Protein AF-A0A919B1P8-F1 (afdb_monomer)

Mean predicted aligned error: 17.02 Å

Structure (mmCIF, N/CA/C/O backbone):
data_AF-A0A919B1P8-F1
#
_entry.id   AF-A0A919B1P8-F1
#
loop_
_atom_site.group_PDB
_atom_site.id
_atom_site.type_symbol
_atom_site.label_atom_id
_atom_site.label_alt_id
_atom_site.label_comp_id
_atom_site.label_asym_id
_atom_site.label_entity_id
_atom_site.label_seq_id
_atom_site.pdbx_PDB_ins_code
_atom_site.Cartn_x
_atom_site.Cartn_y
_atom_site.Cartn_z
_atom_site.occupancy
_atom_site.B_iso_or_equiv
_atom_site.auth_seq_id
_atom_site.auth_comp_id
_atom_site.auth_asym_id
_atom_site.auth_atom_id
_atom_site.pdbx_PDB_model_num
ATOM 1 N N . MET A 1 1 ? 14.585 26.299 -15.017 1.00 33.78 1 MET A N 1
ATOM 2 C CA . MET A 1 1 ? 13.596 25.206 -15.068 1.00 33.78 1 MET A CA 1
ATOM 3 C C . MET A 1 1 ? 13.932 24.369 -16.285 1.00 33.78 1 MET A C 1
ATOM 5 O O . MET A 1 1 ? 13.706 24.816 -17.400 1.00 33.78 1 MET A O 1
ATOM 9 N N . THR A 1 2 ? 14.615 23.248 -16.087 1.00 38.84 2 THR A N 1
ATOM 10 C CA . THR A 1 2 ? 14.897 22.281 -17.154 1.00 38.84 2 THR A CA 1
ATOM 11 C C . THR A 1 2 ? 13.583 21.609 -17.533 1.00 38.84 2 THR A C 1
ATOM 13 O O . THR A 1 2 ? 12.917 21.049 -16.667 1.00 38.84 2 THR A O 1
ATOM 16 N N . LEU A 1 3 ? 13.177 21.735 -18.799 1.00 41.75 3 LEU A N 1
ATOM 17 C CA . LEU A 1 3 ? 12.021 21.024 -19.339 1.00 41.75 3 LEU A CA 1
ATOM 18 C C . LEU A 1 3 ? 12.274 19.525 -19.158 1.00 41.75 3 LEU A C 1
ATOM 20 O O . LEU A 1 3 ? 13.302 19.020 -19.610 1.00 41.75 3 LEU A O 1
ATOM 24 N N . SER A 1 4 ? 11.366 18.849 -18.455 1.00 52.88 4 SER A N 1
ATOM 25 C CA . SER A 1 4 ? 11.352 17.389 -18.378 1.00 52.88 4 SER A CA 1
ATOM 26 C C . SER A 1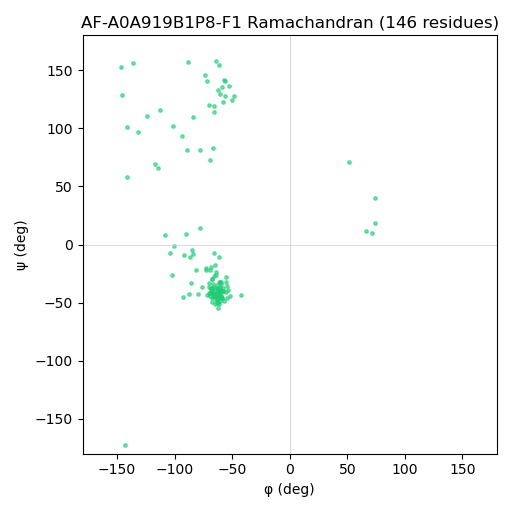 4 ? 11.366 16.830 -19.809 1.00 52.88 4 SER A C 1
ATOM 28 O O . SER A 1 4 ? 10.673 17.400 -20.660 1.00 52.88 4 SER A O 1
ATOM 30 N N . PRO A 1 5 ? 12.162 15.792 -20.123 1.00 59.03 5 PRO A N 1
ATOM 31 C CA . PRO A 1 5 ? 12.164 15.212 -21.459 1.00 59.03 5 PRO A CA 1
ATOM 32 C C . PRO A 1 5 ? 10.750 14.760 -21.838 1.00 59.03 5 PRO A C 1
ATOM 34 O O . PRO A 1 5 ? 10.001 14.262 -20.998 1.00 59.03 5 PRO A O 1
ATOM 37 N N . ASP A 1 6 ? 10.392 14.965 -23.106 1.00 78.88 6 ASP A N 1
ATOM 38 C CA . ASP A 1 6 ? 9.119 14.530 -23.676 1.00 78.88 6 ASP A CA 1
ATOM 39 C C . ASP A 1 6 ? 8.878 13.040 -23.357 1.00 78.88 6 ASP A C 1
ATOM 41 O O . ASP A 1 6 ? 9.734 12.183 -23.611 1.00 78.88 6 ASP A O 1
ATOM 45 N N . ALA A 1 7 ? 7.733 12.739 -22.735 1.00 78.81 7 ALA A N 1
ATOM 46 C CA . ALA A 1 7 ? 7.432 11.411 -22.201 1.00 78.81 7 ALA A CA 1
ATOM 47 C C . ALA A 1 7 ? 7.430 10.340 -23.303 1.00 78.81 7 ALA A C 1
ATOM 49 O O . ALA A 1 7 ? 7.850 9.208 -23.063 1.00 78.81 7 ALA A O 1
ATOM 50 N N . LEU A 1 8 ? 7.028 10.717 -24.522 1.00 83.38 8 LEU A N 1
ATOM 51 C CA . LEU A 1 8 ? 7.045 9.839 -25.691 1.00 83.38 8 LEU A CA 1
ATOM 52 C C . LEU A 1 8 ? 8.473 9.507 -26.117 1.00 83.38 8 LEU A C 1
ATOM 54 O O . LEU A 1 8 ? 8.819 8.336 -26.236 1.00 83.38 8 LEU A O 1
ATOM 58 N N . THR A 1 9 ? 9.329 10.521 -26.246 1.00 84.75 9 THR A N 1
ATOM 59 C CA . THR A 1 9 ? 10.747 10.328 -26.585 1.00 84.75 9 THR A CA 1
ATOM 60 C C . THR A 1 9 ? 11.458 9.420 -25.569 1.00 84.75 9 THR A C 1
ATOM 62 O O . THR A 1 9 ? 12.260 8.554 -25.936 1.00 84.75 9 THR A O 1
ATOM 65 N N . THR A 1 10 ? 11.145 9.582 -24.280 1.00 84.56 10 THR A N 1
ATOM 66 C CA . THR A 1 10 ? 11.696 8.739 -23.207 1.00 84.56 10 THR A CA 1
ATOM 67 C C . THR A 1 10 ? 11.188 7.299 -23.305 1.00 84.56 10 THR A C 1
ATOM 69 O O . THR A 1 10 ? 11.985 6.363 -23.230 1.00 84.56 10 THR A O 1
ATOM 72 N N . ALA A 1 11 ? 9.881 7.109 -23.509 1.00 86.62 11 ALA A N 1
ATOM 73 C CA . ALA A 1 11 ? 9.279 5.787 -23.659 1.00 86.62 11 ALA A CA 1
ATOM 74 C C . ALA A 1 11 ? 9.843 5.031 -24.872 1.00 86.62 11 ALA A C 1
ATOM 76 O O . ALA A 1 11 ? 10.203 3.861 -24.744 1.00 86.62 11 ALA A O 1
ATOM 77 N N . ASP A 1 12 ? 9.997 5.708 -26.012 1.00 90.00 12 ASP A N 1
ATOM 78 C CA . ASP A 1 12 ? 10.581 5.128 -27.223 1.00 90.00 12 ASP A CA 1
ATOM 79 C C . ASP A 1 12 ? 12.021 4.670 -26.983 1.00 90.00 12 ASP A C 1
ATOM 81 O O . ASP A 1 12 ? 12.394 3.557 -27.353 1.00 90.00 12 ASP A O 1
ATOM 85 N N . THR A 1 13 ? 12.824 5.491 -26.304 1.00 8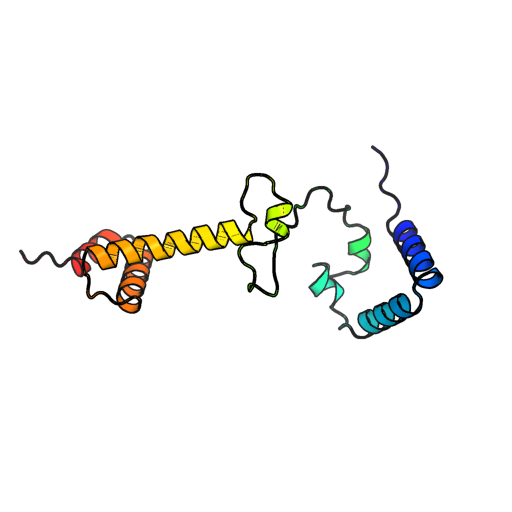9.12 13 THR A N 1
ATOM 86 C CA . THR A 1 13 ? 14.217 5.155 -25.982 1.00 89.12 13 THR A CA 1
ATOM 87 C C . THR A 1 13 ? 14.301 3.920 -25.079 1.00 89.12 13 THR A C 1
ATOM 89 O O . THR A 1 13 ? 15.064 2.995 -25.359 1.00 89.12 13 THR A O 1
ATOM 92 N N . LEU A 1 14 ? 13.480 3.860 -24.023 1.00 90.75 14 LEU A N 1
ATOM 93 C CA . LEU A 1 14 ? 13.408 2.698 -23.128 1.00 90.75 14 LEU A CA 1
ATOM 94 C C . LEU A 1 14 ? 12.970 1.434 -23.870 1.00 90.75 14 LEU A C 1
ATOM 96 O O . LEU A 1 14 ? 13.532 0.360 -23.654 1.00 90.75 14 LEU A O 1
ATOM 100 N N . TRP A 1 15 ? 11.988 1.563 -24.760 1.00 93.00 15 TRP A N 1
ATOM 101 C CA . TRP A 1 15 ? 11.498 0.455 -25.564 1.00 93.00 15 TRP A CA 1
ATOM 102 C C . TRP A 1 15 ? 12.575 -0.096 -26.506 1.00 93.00 15 TRP A C 1
ATOM 104 O O . TRP A 1 15 ? 12.761 -1.313 -26.561 1.00 93.00 15 TRP A O 1
ATOM 114 N N . GLN A 1 16 ? 13.330 0.775 -27.185 1.00 92.62 16 GLN A N 1
ATOM 115 C CA . GLN A 1 16 ? 14.446 0.350 -28.038 1.00 92.62 16 GLN A CA 1
ATOM 116 C C . GLN A 1 16 ? 15.515 -0.394 -27.235 1.00 92.62 16 GLN A C 1
ATOM 118 O O . GLN A 1 16 ? 15.868 -1.516 -27.592 1.00 92.62 16 GLN A O 1
ATOM 123 N N . HIS A 1 17 ? 15.950 0.155 -26.097 1.00 89.88 17 HIS A N 1
ATOM 124 C CA . HIS A 1 17 ? 16.922 -0.523 -25.235 1.00 89.88 17 HIS A CA 1
ATOM 125 C C . HIS A 1 17 ? 16.433 -1.892 -24.754 1.00 89.88 17 HIS A C 1
ATOM 127 O O . HIS A 1 17 ? 17.208 -2.850 -24.698 1.00 89.88 17 HIS A O 1
ATOM 133 N N . LEU A 1 18 ? 15.147 -2.005 -24.415 1.00 88.19 18 LEU A N 1
ATOM 134 C CA . LEU A 1 18 ? 14.571 -3.262 -23.958 1.00 88.19 18 LEU A CA 1
ATOM 135 C C . LEU A 1 18 ? 14.541 -4.311 -25.076 1.00 88.19 18 LEU A C 1
ATOM 137 O O . LEU A 1 18 ? 14.888 -5.465 -24.827 1.00 88.19 18 LEU A O 1
ATOM 141 N N . ILE A 1 19 ? 14.180 -3.928 -26.304 1.00 95.31 19 ILE A N 1
ATOM 142 C CA . ILE A 1 19 ? 14.227 -4.832 -27.461 1.00 95.31 19 ILE A CA 1
ATOM 143 C C . ILE A 1 19 ? 15.667 -5.257 -27.766 1.00 95.31 19 ILE A C 1
ATOM 145 O O . ILE A 1 19 ? 15.912 -6.438 -28.007 1.00 95.31 19 ILE A O 1
ATOM 149 N N . GLU A 1 20 ? 16.611 -4.317 -27.760 1.00 89.25 20 GLU A N 1
ATOM 150 C CA . GLU A 1 20 ? 18.006 -4.570 -28.131 1.00 89.25 20 GLU A CA 1
ATOM 151 C C . GLU A 1 20 ? 18.722 -5.486 -27.135 1.00 89.25 20 GLU A C 1
ATOM 153 O O . GLU A 1 20 ? 19.467 -6.381 -27.538 1.00 89.25 20 GLU A O 1
ATOM 158 N N . HIS A 1 21 ? 18.496 -5.286 -25.835 1.00 91.94 21 HIS A N 1
ATOM 159 C CA . HIS A 1 21 ? 19.242 -5.990 -24.792 1.00 91.94 21 HIS A CA 1
ATOM 160 C C . HIS A 1 21 ? 18.473 -7.144 -24.142 1.00 91.94 21 HIS A C 1
ATOM 162 O O . HIS A 1 21 ? 19.102 -8.069 -23.631 1.00 91.94 21 HIS A O 1
ATOM 168 N N . GLN A 1 22 ? 17.136 -7.110 -24.130 1.00 94.12 22 GLN A N 1
ATOM 169 C CA . GLN A 1 22 ? 16.285 -8.092 -23.440 1.00 94.12 22 GLN A CA 1
ATOM 170 C C . GLN A 1 22 ? 15.015 -8.441 -24.250 1.00 94.12 22 GLN A C 1
ATOM 172 O O . GLN A 1 22 ? 13.891 -8.314 -23.748 1.00 94.12 22 GLN A O 1
ATOM 177 N N . PRO A 1 23 ? 15.144 -8.943 -25.493 1.00 90.81 23 PRO A N 1
ATOM 178 C CA . PRO A 1 23 ? 14.007 -9.123 -26.403 1.00 90.81 23 PRO A CA 1
ATOM 179 C C . PRO A 1 23 ? 12.932 -10.088 -25.878 1.00 90.81 23 PRO A C 1
ATOM 181 O O . PRO A 1 23 ? 11.745 -9.899 -2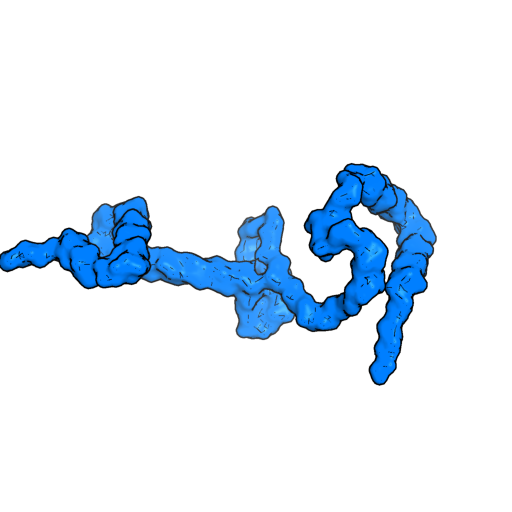6.142 1.00 90.81 23 PRO A O 1
ATOM 184 N N . ALA A 1 24 ? 13.315 -11.109 -25.103 1.00 89.56 24 ALA A N 1
ATOM 185 C CA . ALA A 1 24 ? 12.356 -12.028 -24.486 1.00 89.56 24 ALA A CA 1
ATOM 186 C C . ALA A 1 24 ? 11.494 -11.335 -23.415 1.00 89.56 24 ALA A C 1
ATOM 188 O O . ALA A 1 24 ? 10.294 -11.592 -23.326 1.00 89.56 24 ALA A O 1
ATOM 189 N N . VAL A 1 25 ? 12.089 -10.421 -22.641 1.00 93.12 25 VAL A N 1
ATOM 190 C CA . VAL A 1 25 ? 11.374 -9.619 -21.638 1.00 93.12 25 VAL A CA 1
ATOM 191 C C . VAL A 1 25 ? 10.446 -8.622 -22.330 1.00 93.12 25 VAL A C 1
ATOM 193 O O . VAL A 1 25 ? 9.277 -8.532 -21.961 1.00 93.12 25 VAL A O 1
ATOM 196 N N . ALA A 1 26 ? 10.920 -7.946 -23.385 1.00 95.25 26 ALA A N 1
ATOM 197 C CA . ALA A 1 26 ? 10.086 -7.070 -24.211 1.00 95.25 26 ALA A CA 1
ATOM 198 C C . ALA A 1 26 ? 8.840 -7.801 -24.744 1.00 95.25 26 ALA A C 1
ATOM 200 O O . ALA A 1 26 ? 7.720 -7.297 -24.640 1.00 95.25 26 ALA A O 1
ATOM 201 N N . ALA A 1 27 ? 9.023 -9.017 -25.272 1.00 96.25 27 ALA A N 1
ATOM 202 C CA . ALA A 1 27 ? 7.931 -9.835 -25.787 1.00 96.25 27 ALA A CA 1
ATOM 203 C C . ALA A 1 27 ? 6.937 -10.242 -24.687 1.00 96.25 27 ALA A C 1
ATOM 205 O O . ALA A 1 27 ? 5.727 -10.105 -24.878 1.00 96.25 27 ALA A O 1
ATOM 206 N N . ALA A 1 28 ? 7.428 -10.692 -23.529 1.00 97.06 28 ALA A N 1
ATOM 207 C CA . ALA A 1 28 ? 6.579 -11.072 -22.401 1.00 97.06 28 ALA A CA 1
ATOM 208 C C . ALA A 1 28 ? 5.743 -9.889 -21.884 1.00 97.06 28 ALA A C 1
ATOM 210 O O . ALA A 1 28 ? 4.538 -10.034 -21.674 1.00 97.06 28 ALA A O 1
ATOM 211 N N . LEU A 1 29 ? 6.345 -8.702 -21.761 1.00 95.19 29 LEU A N 1
ATOM 212 C CA . LEU A 1 29 ? 5.638 -7.486 -21.351 1.00 95.19 29 LEU A CA 1
ATOM 213 C C . LEU A 1 29 ? 4.573 -7.075 -22.372 1.00 95.19 29 LEU A C 1
ATOM 215 O O . LEU A 1 29 ? 3.440 -6.781 -21.993 1.00 95.19 29 LEU A O 1
ATOM 219 N N . ALA A 1 30 ? 4.884 -7.127 -23.670 1.00 95.56 30 ALA A N 1
ATOM 220 C CA . ALA A 1 30 ? 3.904 -6.844 -24.718 1.00 95.56 30 ALA A CA 1
ATOM 221 C C . ALA A 1 30 ? 2.722 -7.830 -24.690 1.00 95.56 30 ALA A C 1
ATOM 223 O O . ALA A 1 30 ? 1.572 -7.430 -24.886 1.00 95.56 30 ALA A O 1
ATOM 224 N N . MET A 1 31 ? 2.984 -9.114 -24.423 1.00 96.62 31 MET A N 1
ATOM 225 C CA . MET A 1 31 ? 1.937 -10.125 -24.243 1.00 96.62 31 MET A CA 1
ATOM 226 C C . MET A 1 31 ? 1.074 -9.835 -23.013 1.00 96.62 31 MET A C 1
ATOM 228 O O . MET A 1 31 ? -0.149 -9.933 -23.099 1.00 96.62 31 MET A O 1
ATOM 232 N N . GLN A 1 32 ? 1.688 -9.443 -21.896 1.00 94.25 32 GLN A N 1
ATOM 233 C CA . GLN A 1 32 ? 0.977 -9.120 -20.665 1.00 94.25 32 GLN A CA 1
ATOM 234 C C . GLN A 1 32 ? 0.069 -7.901 -20.844 1.00 94.25 32 GLN A C 1
ATOM 236 O O . GLN A 1 32 ? -1.111 -7.985 -20.522 1.00 94.25 32 GLN A O 1
ATOM 241 N N . VAL A 1 33 ? 0.575 -6.812 -21.434 1.00 90.69 33 VAL A N 1
ATOM 242 C CA . VAL A 1 33 ? -0.220 -5.602 -21.712 1.00 90.69 33 VAL A CA 1
ATOM 243 C C . VAL A 1 33 ? -1.395 -5.912 -22.642 1.00 90.69 33 VAL A C 1
ATOM 245 O O . VAL A 1 33 ? -2.504 -5.442 -22.410 1.00 90.69 33 VAL A O 1
ATOM 248 N N . ARG A 1 34 ? -1.189 -6.756 -23.662 1.00 93.12 34 ARG A N 1
ATOM 249 C CA . ARG A 1 34 ? -2.259 -7.201 -24.574 1.00 93.12 34 ARG A CA 1
ATOM 250 C C . ARG A 1 34 ? -3.352 -8.028 -23.899 1.00 93.12 34 ARG A C 1
ATOM 252 O O . ARG A 1 34 ? -4.462 -8.072 -24.417 1.00 93.12 34 ARG A O 1
ATOM 259 N N . ALA A 1 35 ? -3.032 -8.714 -22.806 1.00 94.94 35 ALA A N 1
ATOM 260 C CA . ALA A 1 35 ? -3.983 -9.538 -22.071 1.00 94.94 35 ALA A CA 1
ATOM 261 C C . ALA A 1 35 ? -4.829 -8.732 -21.069 1.00 94.94 35 ALA A C 1
ATOM 263 O O . ALA A 1 35 ? -5.762 -9.282 -20.484 1.00 94.94 35 ALA A O 1
ATOM 264 N N . LEU A 1 36 ? -4.509 -7.452 -20.848 1.00 91.44 36 LEU A N 1
ATOM 265 C CA . LEU A 1 36 ? -5.233 -6.614 -19.901 1.00 91.44 36 LEU A CA 1
ATOM 266 C C . LEU A 1 36 ? -6.621 -6.198 -20.442 1.00 91.44 36 LEU A C 1
ATOM 268 O O . LEU A 1 36 ? -6.767 -5.970 -21.644 1.00 91.44 36 LEU A O 1
ATOM 272 N N . PRO A 1 37 ? -7.644 -6.062 -19.571 1.00 89.81 37 PRO A N 1
ATOM 273 C CA . PRO A 1 37 ? -8.968 -5.551 -19.951 1.00 89.81 37 PRO A CA 1
ATOM 274 C C . PRO A 1 37 ? -8.915 -4.115 -20.485 1.00 89.81 37 PRO A C 1
ATOM 276 O O . PRO A 1 37 ? -8.051 -3.358 -20.073 1.00 89.81 37 PRO A O 1
ATOM 279 N N . GLU A 1 38 ? -9.865 -3.685 -21.322 1.00 87.25 38 GLU A N 1
ATOM 280 C CA . GLU A 1 38 ? -9.850 -2.338 -21.938 1.00 87.25 38 GLU A CA 1
ATOM 281 C C . GLU A 1 38 ? -9.761 -1.168 -20.936 1.00 87.25 38 GLU A C 1
ATOM 283 O O . GLU A 1 38 ? -9.212 -0.118 -21.264 1.00 87.25 38 GLU A O 1
ATOM 288 N N . ASP A 1 39 ? -10.250 -1.345 -19.705 1.00 84.06 39 ASP A N 1
ATOM 289 C CA . ASP A 1 39 ? -10.228 -0.340 -18.636 1.00 84.06 39 ASP A CA 1
ATOM 290 C C . ASP A 1 39 ? -8.965 -0.396 -17.752 1.00 84.06 39 ASP A C 1
ATOM 292 O O . ASP A 1 39 ? -8.888 0.280 -16.721 1.00 84.06 39 ASP A O 1
ATOM 296 N N . TRP A 1 40 ? -7.952 -1.181 -18.133 1.00 84.50 40 TRP A N 1
ATOM 297 C CA . TRP A 1 40 ? -6.755 -1.393 -17.318 1.00 84.50 40 TRP A CA 1
ATOM 298 C C . TRP A 1 40 ? -6.024 -0.096 -16.984 1.00 84.50 40 TRP A C 1
ATOM 300 O O . TRP A 1 40 ? -5.553 0.054 -15.861 1.00 84.50 40 TRP A O 1
ATOM 310 N N . SER A 1 41 ? -5.960 0.867 -17.908 1.00 81.19 41 SER A N 1
ATOM 311 C CA . SER A 1 41 ? -5.272 2.138 -17.660 1.00 81.19 41 SER A CA 1
ATOM 312 C C . SER A 1 41 ? -5.945 2.920 -16.535 1.00 81.19 41 SER A C 1
ATOM 314 O O . SER A 1 41 ? -5.271 3.553 -15.730 1.00 81.19 41 SER A O 1
ATOM 316 N N . GLN A 1 42 ? -7.274 2.835 -16.436 1.00 79.56 42 GLN A N 1
ATOM 317 C CA . GLN A 1 42 ? -8.022 3.456 -15.352 1.00 79.56 42 GLN A CA 1
ATOM 318 C C . GLN A 1 42 ? -7.762 2.742 -14.028 1.00 79.56 42 GLN A C 1
ATOM 320 O O . GLN A 1 42 ? -7.585 3.403 -13.011 1.00 79.56 42 GLN A O 1
ATOM 325 N N . ARG A 1 43 ? -7.714 1.407 -14.034 1.00 78.12 43 ARG A N 1
ATOM 326 C CA . ARG A 1 43 ? -7.461 0.616 -12.821 1.00 78.12 43 ARG A CA 1
ATOM 327 C C . ARG A 1 43 ? -6.038 0.780 -12.296 1.00 78.12 43 ARG A C 1
ATOM 329 O O . ARG A 1 43 ? -5.848 0.847 -11.090 1.00 78.12 43 ARG A O 1
ATOM 336 N N . VAL A 1 44 ? -5.058 0.819 -13.198 1.00 80.62 44 VAL A N 1
ATOM 337 C CA . VAL A 1 44 ? -3.629 0.825 -12.860 1.00 80.62 44 VAL A CA 1
ATOM 338 C C . VAL A 1 44 ? -3.113 2.242 -12.630 1.00 80.62 44 VAL A C 1
ATOM 340 O O . VAL A 1 44 ? -2.366 2.466 -11.687 1.00 80.62 44 VAL A O 1
ATOM 343 N N . LEU A 1 45 ? -3.510 3.204 -13.468 1.00 77.69 45 LEU A N 1
ATOM 344 C CA . LEU A 1 45 ? -2.990 4.576 -13.416 1.00 77.69 45 LEU A CA 1
ATOM 345 C C . LEU A 1 45 ? -3.981 5.566 -12.790 1.00 77.69 45 LEU A C 1
ATOM 347 O O . LEU A 1 45 ? -3.650 6.733 -12.617 1.00 77.69 45 LEU A O 1
ATOM 351 N N . GLY A 1 46 ? -5.218 5.147 -12.500 1.00 76.50 46 GLY A N 1
ATOM 352 C CA . GLY A 1 46 ? -6.276 6.055 -12.045 1.00 76.50 46 GLY A CA 1
ATOM 353 C C . GLY A 1 46 ? -6.806 6.984 -13.144 1.00 76.50 46 GLY A C 1
ATOM 354 O O . GLY A 1 46 ? -7.563 7.909 -12.852 1.00 76.50 46 GLY A O 1
ATOM 355 N N . VAL A 1 47 ? -6.433 6.761 -14.413 1.00 74.94 47 VAL A N 1
ATOM 356 C CA . VAL A 1 47 ? -6.764 7.658 -15.531 1.00 74.94 47 VAL A CA 1
ATOM 357 C C . VAL A 1 47 ? -7.735 6.994 -16.506 1.00 74.94 47 VAL A C 1
ATOM 359 O O . VAL A 1 47 ? -7.397 6.040 -17.206 1.00 74.94 47 VAL A O 1
ATOM 362 N N . ALA A 1 48 ? -8.942 7.555 -16.613 1.00 74.44 48 ALA A N 1
ATOM 363 C CA . ALA A 1 48 ? -9.992 7.077 -17.523 1.00 74.44 48 ALA A CA 1
ATOM 364 C C . ALA A 1 48 ? -9.642 7.215 -19.020 1.00 74.44 48 ALA A C 1
ATOM 366 O O . ALA A 1 48 ? -10.273 6.596 -19.872 1.00 74.44 48 ALA A O 1
ATOM 367 N N . ARG A 1 49 ? -8.649 8.045 -19.359 1.00 77.19 49 ARG A N 1
ATOM 368 C CA . ARG A 1 49 ? -8.168 8.265 -20.728 1.00 77.19 49 ARG A CA 1
ATOM 369 C C . ARG A 1 49 ? -6.665 7.979 -20.803 1.00 77.19 49 ARG A C 1
ATOM 371 O O . ARG A 1 49 ? -5.902 8.788 -20.285 1.00 77.19 49 ARG A O 1
ATOM 378 N N . PRO A 1 50 ? -6.218 6.907 -21.482 1.00 71.00 50 PRO A N 1
ATOM 379 C CA . PRO A 1 50 ? -4.802 6.529 -21.526 1.00 71.00 50 PRO A CA 1
ATOM 380 C C . PRO A 1 50 ? -3.858 7.656 -21.970 1.00 71.00 50 PRO A C 1
ATOM 382 O O . PRO A 1 50 ? -2.794 7.834 -21.395 1.00 71.00 50 PRO A O 1
ATOM 385 N N . HIS A 1 51 ? -4.265 8.468 -22.952 1.00 75.69 51 HIS A N 1
ATOM 386 C CA . HIS A 1 51 ? -3.462 9.592 -23.450 1.00 75.69 51 HIS A CA 1
ATOM 387 C C . HIS A 1 51 ? -3.290 10.715 -22.421 1.00 75.69 51 HIS A C 1
ATOM 389 O O . HIS A 1 51 ? -2.258 11.372 -22.419 1.00 75.69 51 HIS A O 1
ATOM 395 N N . ALA A 1 52 ? -4.256 10.905 -21.517 1.00 77.38 52 ALA A N 1
ATOM 396 C CA . ALA A 1 52 ? -4.145 11.907 -20.461 1.00 77.38 52 ALA A CA 1
ATOM 397 C C . ALA A 1 52 ? -3.068 11.533 -19.428 1.00 77.38 52 ALA A C 1
ATOM 399 O O . ALA A 1 52 ? -2.569 12.411 -18.736 1.00 77.38 52 ALA A O 1
ATOM 400 N N . ALA A 1 53 ? -2.663 10.257 -19.351 1.00 74.06 53 ALA A N 1
ATOM 401 C CA . ALA A 1 53 ? -1.548 9.839 -18.505 1.00 74.06 53 ALA A CA 1
ATOM 402 C C . ALA A 1 53 ? -0.200 10.416 -18.980 1.00 74.06 53 ALA A C 1
ATOM 404 O O . ALA A 1 53 ? 0.682 10.633 -18.159 1.00 74.06 53 ALA A O 1
ATOM 405 N N . LEU A 1 54 ? -0.051 10.705 -20.280 1.00 77.19 54 LEU A N 1
ATOM 406 C CA . LEU A 1 54 ? 1.163 11.308 -20.851 1.00 77.19 54 LEU A CA 1
ATOM 407 C C . LEU A 1 54 ? 1.315 12.792 -20.492 1.00 77.19 54 LEU A C 1
ATOM 409 O O . LEU A 1 54 ? 2.413 13.335 -20.557 1.00 77.19 54 LEU A O 1
ATOM 413 N N . GLU A 1 55 ? 0.207 13.444 -20.143 1.00 74.19 55 GLU A N 1
ATOM 414 C CA . GLU A 1 55 ? 0.156 14.854 -19.747 1.00 74.19 55 GLU A CA 1
ATOM 415 C C . GLU A 1 55 ? 0.298 15.031 -18.233 1.00 74.19 55 GLU A C 1
ATOM 417 O O . GLU A 1 55 ? 0.430 16.161 -17.753 1.00 74.19 55 GLU A O 1
ATOM 422 N N . LEU A 1 56 ? 0.257 13.932 -17.468 1.00 67.31 56 LEU A N 1
ATOM 423 C CA . LEU A 1 56 ? 0.489 13.997 -16.037 1.00 67.31 56 LEU A CA 1
ATOM 424 C C . LEU A 1 56 ? 1.911 14.511 -15.799 1.00 67.31 56 LEU A C 1
ATOM 426 O O . LEU A 1 56 ? 2.855 14.017 -16.425 1.00 67.31 56 LEU A O 1
ATOM 430 N N . PRO A 1 57 ? 2.095 15.492 -14.897 1.00 63.91 57 PRO A N 1
ATOM 431 C CA . PRO A 1 57 ? 3.436 15.844 -14.475 1.00 63.91 57 PRO A CA 1
ATOM 432 C C . PRO A 1 57 ? 4.100 14.576 -13.938 1.00 63.91 57 PRO A C 1
ATOM 434 O O . PRO A 1 57 ? 3.453 13.781 -13.249 1.00 63.91 57 PRO A O 1
ATOM 437 N N . ALA A 1 58 ? 5.388 14.395 -14.242 1.00 61.41 58 ALA A N 1
ATOM 438 C CA . ALA A 1 58 ? 6.186 13.429 -13.503 1.00 61.41 58 ALA A CA 1
ATOM 439 C C . ALA A 1 58 ? 5.923 13.693 -12.019 1.00 61.41 58 ALA A C 1
ATOM 441 O O . ALA A 1 58 ? 5.982 14.848 -11.587 1.00 61.41 58 ALA A O 1
ATOM 442 N N . THR A 1 59 ? 5.563 12.657 -11.267 1.00 58.62 59 THR A N 1
ATOM 443 C CA . THR A 1 59 ? 5.365 12.752 -9.823 1.00 58.62 59 THR A CA 1
ATOM 444 C C . THR A 1 59 ? 6.726 12.980 -9.172 1.00 58.62 59 THR A C 1
ATOM 446 O O . THR A 1 59 ? 7.312 12.074 -8.591 1.00 58.62 59 THR A O 1
ATOM 449 N N . GLY A 1 60 ? 7.271 14.185 -9.332 1.00 46.47 60 GLY A N 1
ATOM 450 C CA . GLY A 1 60 ? 8.234 14.735 -8.400 1.00 46.47 60 GLY A CA 1
ATOM 451 C C . GLY A 1 60 ? 7.487 14.933 -7.090 1.00 46.47 60 GLY A C 1
ATOM 452 O O . GLY A 1 60 ? 6.485 15.645 -7.061 1.00 46.47 60 GLY A O 1
ATOM 453 N N . ASP A 1 61 ? 7.954 14.244 -6.055 1.00 46.62 61 ASP A N 1
ATOM 454 C CA . ASP A 1 61 ? 7.517 14.369 -4.661 1.00 46.62 61 ASP A CA 1
ATOM 455 C C . ASP A 1 61 ? 6.151 13.761 -4.295 1.00 46.62 61 ASP A C 1
ATOM 457 O O . ASP A 1 61 ? 5.425 14.302 -3.461 1.00 46.62 61 ASP A O 1
ATOM 461 N N . VAL A 1 62 ? 5.809 12.586 -4.833 1.00 46.38 62 VAL A N 1
ATOM 462 C CA . VAL A 1 62 ? 4.870 11.693 -4.127 1.00 46.38 62 VAL A CA 1
ATOM 463 C C . VAL A 1 62 ? 5.702 10.593 -3.461 1.00 46.38 62 VAL A C 1
ATOM 465 O O . VAL A 1 62 ? 6.152 9.699 -4.178 1.00 46.38 62 VAL A O 1
ATOM 468 N N . PRO A 1 63 ? 5.967 10.635 -2.140 1.00 47.97 63 PRO A N 1
ATOM 469 C CA . PRO A 1 63 ? 6.668 9.540 -1.480 1.00 47.97 63 PRO A CA 1
ATOM 470 C C . PRO A 1 63 ? 5.759 8.307 -1.532 1.00 47.97 63 PRO A C 1
ATOM 472 O O . PRO A 1 63 ? 4.651 8.311 -0.987 1.00 47.97 63 PRO A O 1
ATOM 475 N N . MET A 1 64 ? 6.175 7.278 -2.269 1.00 52.47 64 MET A N 1
ATOM 476 C CA . MET A 1 64 ? 5.444 6.015 -2.336 1.00 52.47 64 MET A CA 1
ATOM 477 C C . MET A 1 64 ? 5.729 5.208 -1.065 1.00 52.47 64 MET A C 1
ATOM 479 O O . MET A 1 64 ? 6.551 4.307 -1.053 1.00 52.47 64 MET A O 1
ATOM 483 N N . GLU A 1 65 ? 5.022 5.521 0.015 1.00 55.56 65 GLU A N 1
ATOM 484 C CA . GLU A 1 65 ? 5.111 4.761 1.265 1.00 55.56 65 GLU A CA 1
ATOM 485 C C . GLU A 1 65 ? 4.095 3.616 1.284 1.00 55.56 65 GLU A C 1
ATOM 487 O O . GLU A 1 65 ? 3.012 3.767 1.860 1.00 55.56 65 GLU A O 1
ATOM 492 N N . ILE A 1 66 ? 4.409 2.479 0.650 1.00 58.38 66 ILE A N 1
ATOM 493 C CA . ILE A 1 66 ? 3.658 1.229 0.857 1.00 58.38 66 ILE A CA 1
ATOM 494 C C . ILE A 1 66 ? 4.574 0.005 0.766 1.00 58.38 66 ILE A C 1
ATOM 496 O O . ILE A 1 66 ? 5.215 -0.231 -0.254 1.00 58.38 66 ILE A O 1
ATOM 500 N N . GLU A 1 67 ? 4.494 -0.854 1.779 1.00 43.50 67 GLU A N 1
ATOM 501 C CA . GLU A 1 67 ? 4.972 -2.239 1.732 1.00 43.50 67 GLU A CA 1
ATOM 502 C C . GLU A 1 67 ? 4.067 -3.139 2.609 1.00 43.50 67 GLU A C 1
ATOM 504 O O . GLU A 1 67 ? 3.563 -2.642 3.616 1.00 43.50 67 GLU A O 1
ATOM 509 N N . PRO A 1 68 ? 3.923 -4.461 2.351 1.00 55.44 68 PRO A N 1
ATOM 510 C CA . PRO A 1 68 ? 3.706 -5.098 1.036 1.00 55.44 68 PRO A CA 1
ATOM 511 C C . PRO A 1 68 ? 2.749 -6.336 1.032 1.00 55.44 68 PRO A C 1
ATOM 513 O O . PRO A 1 68 ? 2.142 -6.720 2.027 1.00 55.44 68 PRO A O 1
ATOM 516 N N . TYR A 1 69 ? 2.698 -6.986 -0.147 1.00 49.19 69 TYR A N 1
ATOM 517 C CA . TYR A 1 69 ? 1.971 -8.196 -0.598 1.00 49.19 69 TYR A CA 1
ATOM 518 C C . TYR A 1 69 ? 2.375 -9.541 0.067 1.00 49.19 69 TYR A C 1
ATOM 520 O O . TYR A 1 69 ? 1.696 -10.544 -0.145 1.00 49.19 69 TYR A O 1
ATOM 528 N N . ASP A 1 70 ? 3.427 -9.581 0.887 1.00 52.50 70 ASP A N 1
ATOM 529 C CA . ASP A 1 70 ? 3.750 -10.696 1.793 1.00 52.50 70 ASP A CA 1
ATOM 530 C C . ASP A 1 70 ? 4.287 -10.115 3.111 1.00 52.50 70 ASP A C 1
ATOM 532 O O . ASP A 1 70 ? 5.428 -9.670 3.189 1.00 52.50 70 ASP A O 1
ATOM 536 N N . ALA A 1 71 ? 3.434 -10.071 4.137 1.00 57.38 71 ALA A N 1
ATOM 53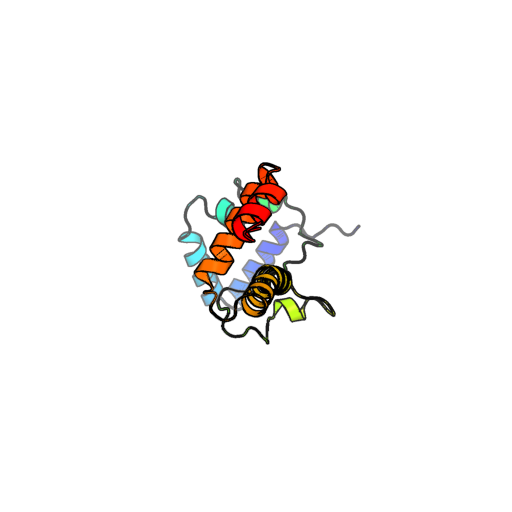7 C CA . ALA A 1 71 ? 3.722 -9.473 5.445 1.00 57.38 71 ALA A CA 1
ATOM 538 C C . ALA A 1 71 ? 4.587 -10.368 6.362 1.00 57.38 71 ALA A C 1
ATOM 540 O O . ALA A 1 71 ? 4.635 -10.149 7.573 1.00 57.38 71 ALA A O 1
ATOM 541 N N . ALA A 1 72 ? 5.213 -11.419 5.825 1.00 57.16 72 ALA A N 1
ATOM 542 C CA . ALA A 1 72 ? 5.931 -12.411 6.621 1.00 57.16 72 ALA A CA 1
ATOM 543 C C . ALA A 1 72 ? 7.229 -11.890 7.271 1.00 57.16 72 ALA A C 1
ATOM 545 O O . ALA A 1 72 ? 7.659 -12.474 8.265 1.00 57.16 72 ALA A O 1
ATOM 546 N N . ASP A 1 73 ? 7.835 -10.812 6.761 1.00 66.75 73 ASP A N 1
ATOM 547 C CA . ASP A 1 73 ? 9.080 -10.240 7.297 1.00 66.75 73 ASP A CA 1
ATOM 548 C C . ASP A 1 73 ? 8.872 -8.812 7.831 1.00 66.75 73 ASP A C 1
ATOM 550 O O . ASP A 1 73 ? 9.327 -7.820 7.267 1.00 66.75 73 ASP A O 1
ATOM 554 N N . TRP A 1 74 ? 8.127 -8.728 8.937 1.00 66.81 74 TRP A N 1
ATOM 555 C CA . TRP A 1 74 ? 7.756 -7.489 9.633 1.00 66.81 74 TRP A CA 1
ATOM 556 C C . TRP A 1 74 ? 8.957 -6.607 10.023 1.00 66.81 74 TRP A C 1
ATOM 558 O O . TRP A 1 74 ? 8.875 -5.383 9.984 1.00 66.81 74 TRP A O 1
ATOM 568 N N . GLU A 1 75 ? 10.083 -7.214 10.401 1.00 70.69 75 GLU A N 1
ATOM 569 C CA . GLU A 1 75 ? 11.265 -6.486 10.882 1.00 70.69 75 GLU A CA 1
ATOM 570 C C . 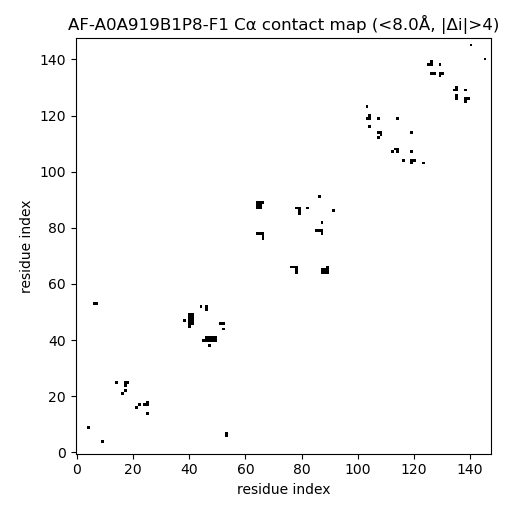GLU A 1 75 ? 12.127 -5.922 9.742 1.00 70.69 75 GLU A C 1
ATOM 572 O O . GLU A 1 75 ? 12.852 -4.949 9.953 1.00 70.69 75 GLU A O 1
ATOM 577 N N . ASN A 1 76 ? 12.026 -6.485 8.533 1.00 72.00 76 ASN A N 1
ATOM 578 C CA . ASN A 1 76 ? 12.781 -6.051 7.359 1.00 72.00 76 ASN A CA 1
ATOM 579 C C . ASN A 1 76 ? 11.844 -5.485 6.291 1.00 72.00 76 ASN A C 1
ATOM 581 O O . ASN A 1 76 ? 11.727 -6.052 5.210 1.00 72.00 76 ASN A O 1
ATOM 585 N N . CYS A 1 77 ? 11.198 -4.355 6.583 1.00 74.00 77 CYS A N 1
ATOM 586 C CA . CYS A 1 77 ? 10.345 -3.663 5.618 1.00 74.00 77 CYS A CA 1
ATOM 587 C C . CYS A 1 77 ? 11.162 -2.736 4.697 1.00 74.00 77 CYS A C 1
ATOM 589 O O . CYS A 1 77 ? 11.631 -1.694 5.171 1.00 74.00 77 CYS A O 1
ATOM 591 N N . PRO A 1 78 ? 11.330 -3.053 3.394 1.00 72.12 78 PRO A N 1
ATOM 592 C CA . PRO A 1 78 ? 11.912 -2.159 2.400 1.00 72.12 78 PRO A CA 1
ATOM 593 C C . PRO A 1 78 ? 11.456 -0.697 2.469 1.00 72.12 78 PRO A C 1
ATOM 595 O O . PRO A 1 78 ? 12.315 0.179 2.419 1.00 72.12 78 PRO A O 1
ATOM 598 N N . ALA A 1 79 ? 10.160 -0.411 2.660 1.00 70.12 79 ALA A N 1
ATOM 599 C CA . ALA A 1 79 ? 9.679 0.977 2.735 1.00 70.12 79 ALA A CA 1
ATOM 600 C C . ALA A 1 79 ? 10.204 1.717 3.978 1.00 70.12 79 ALA A C 1
ATOM 602 O O . ALA A 1 79 ? 10.535 2.894 3.905 1.00 70.12 79 ALA A O 1
ATOM 603 N N . CYS A 1 80 ? 10.384 1.026 5.109 1.00 73.44 80 CYS A N 1
ATOM 604 C CA . CYS A 1 80 ? 11.036 1.616 6.284 1.00 73.44 80 CYS A CA 1
ATOM 605 C C . CYS A 1 80 ? 12.506 1.983 6.036 1.00 73.44 80 CYS A C 1
ATOM 607 O O . CYS A 1 80 ? 13.036 2.849 6.722 1.00 73.44 80 CYS A O 1
ATOM 609 N N . GLY A 1 81 ? 13.175 1.343 5.072 1.00 70.38 81 GLY A N 1
ATOM 610 C CA . GLY A 1 81 ? 14.536 1.705 4.674 1.00 70.38 81 GLY A CA 1
ATOM 611 C C . GLY A 1 81 ? 14.621 3.014 3.882 1.00 70.38 81 GLY A C 1
ATOM 612 O O . GLY A 1 81 ? 15.697 3.610 3.816 1.00 70.38 81 GLY A O 1
ATOM 613 N N . GLU A 1 82 ? 13.511 3.465 3.292 1.00 66.00 82 GLU A N 1
ATOM 614 C CA . GLU A 1 82 ? 13.436 4.697 2.497 1.00 66.00 82 GLU A CA 1
ATOM 615 C C . GLU A 1 82 ? 13.185 5.937 3.374 1.00 66.00 82 GLU A C 1
ATOM 617 O O . GLU A 1 82 ? 13.734 7.010 3.107 1.00 66.00 82 GLU A O 1
ATOM 622 N N . VAL A 1 83 ? 12.440 5.780 4.473 1.00 66.88 83 VAL A N 1
ATOM 623 C CA . VAL A 1 83 ? 12.209 6.815 5.494 1.00 66.88 83 VAL A CA 1
ATOM 624 C C . VAL A 1 83 ? 13.220 6.707 6.636 1.00 66.88 83 VAL A C 1
ATOM 626 O O . VAL A 1 83 ? 13.027 6.002 7.623 1.00 66.88 83 VAL A O 1
ATOM 629 N N . ALA A 1 84 ? 14.323 7.451 6.527 1.00 61.22 84 ALA A N 1
ATOM 630 C CA . ALA A 1 84 ? 15.282 7.581 7.623 1.00 61.22 84 ALA A CA 1
ATOM 631 C C . ALA A 1 84 ? 14.621 8.205 8.874 1.00 61.22 84 ALA A C 1
ATOM 633 O O . ALA A 1 84 ? 14.000 9.265 8.794 1.00 61.22 84 ALA A O 1
ATOM 634 N N . ASP A 1 85 ? 14.797 7.553 10.029 1.00 68.38 85 ASP A N 1
ATOM 635 C CA . ASP A 1 85 ? 14.343 7.972 11.368 1.00 68.38 85 ASP A CA 1
ATOM 636 C C . ASP A 1 85 ? 12.814 8.026 11.605 1.00 68.38 85 ASP A C 1
ATOM 638 O O . ASP A 1 85 ? 12.374 8.539 12.639 1.00 68.38 85 ASP A O 1
ATOM 642 N N . GLN A 1 86 ? 11.985 7.483 10.703 1.00 72.38 86 GLN A N 1
ATOM 643 C CA . GLN A 1 86 ? 10.520 7.426 10.856 1.00 72.38 86 GLN A CA 1
ATOM 644 C C . GLN A 1 86 ? 9.949 6.058 10.450 1.00 72.38 86 GLN A C 1
ATOM 646 O O . GLN A 1 86 ? 10.559 5.314 9.687 1.00 72.38 86 GLN A O 1
ATOM 651 N N . LEU A 1 87 ? 8.771 5.706 10.979 1.00 71.19 87 LEU A N 1
ATOM 652 C CA . LEU A 1 87 ? 8.044 4.520 10.518 1.00 71.19 87 LEU A CA 1
ATOM 653 C C . LEU A 1 87 ? 7.463 4.786 9.125 1.00 71.19 87 LEU A C 1
ATOM 655 O O . LEU A 1 87 ? 6.928 5.866 8.878 1.00 71.19 87 LEU A O 1
ATOM 659 N N . CYS A 1 88 ? 7.505 3.785 8.241 1.00 77.69 88 CYS A N 1
ATOM 660 C CA . CYS A 1 88 ? 6.746 3.847 6.996 1.00 77.69 88 CYS A CA 1
ATOM 661 C C . CYS A 1 88 ? 5.247 3.868 7.317 1.00 77.69 88 CYS A C 1
ATOM 663 O O . CYS A 1 88 ? 4.808 3.396 8.371 1.00 77.69 88 CYS A O 1
ATOM 665 N N . ARG A 1 89 ? 4.432 4.363 6.386 1.00 75.06 89 ARG A N 1
ATOM 666 C CA . ARG A 1 89 ? 2.985 4.536 6.600 1.00 75.06 89 ARG A CA 1
ATOM 667 C C . ARG A 1 89 ? 2.259 3.246 7.017 1.00 75.06 89 ARG A C 1
ATOM 669 O O . ARG A 1 89 ? 1.288 3.299 7.771 1.00 75.06 89 ARG A O 1
ATOM 676 N N . TYR A 1 90 ? 2.717 2.086 6.541 1.00 75.31 90 TYR A N 1
ATOM 677 C CA . TYR A 1 90 ? 2.196 0.782 6.965 1.00 75.31 90 TYR A CA 1
ATOM 678 C C . TYR A 1 90 ? 2.479 0.514 8.449 1.00 75.31 90 TYR A C 1
ATOM 680 O O . TYR A 1 90 ? 1.559 0.228 9.218 1.00 75.31 90 TYR A O 1
ATOM 688 N N . HIS A 1 91 ? 3.736 0.670 8.860 1.00 78.81 91 HIS A N 1
ATOM 689 C CA . HIS A 1 91 ? 4.169 0.480 10.239 1.00 78.81 91 HIS A CA 1
ATOM 690 C C . HIS A 1 91 ? 3.566 1.505 11.197 1.00 78.81 91 HIS A C 1
ATOM 692 O O . HIS A 1 91 ? 3.203 1.158 12.321 1.00 78.81 91 HIS A O 1
ATOM 698 N N . GLU A 1 92 ? 3.402 2.747 10.750 1.00 82.19 92 GLU A N 1
ATOM 699 C CA . GLU A 1 92 ? 2.695 3.785 11.493 1.00 82.19 92 GLU A CA 1
ATOM 700 C C . GLU A 1 92 ? 1.224 3.398 11.711 1.00 82.19 92 GLU A C 1
ATOM 702 O O . GLU A 1 92 ? 0.737 3.409 12.844 1.00 82.19 92 GLU A O 1
ATOM 707 N N . GLY A 1 93 ? 0.521 2.983 10.652 1.00 77.50 93 GLY A N 1
ATOM 708 C CA . GLY A 1 93 ? -0.880 2.564 10.728 1.00 77.50 93 GLY A CA 1
ATOM 709 C C . GLY A 1 93 ? -1.094 1.328 11.603 1.00 77.50 93 GLY A C 1
ATOM 710 O O . GLY A 1 93 ? -2.012 1.304 12.424 1.00 77.50 93 GLY A O 1
ATOM 711 N N . TYR A 1 94 ? -0.231 0.317 11.482 1.00 79.06 94 TYR A N 1
ATOM 712 C CA . TYR A 1 94 ? -0.273 -0.851 12.359 1.00 79.06 94 TYR A CA 1
ATOM 713 C C . TYR A 1 94 ? 0.026 -0.480 13.806 1.00 79.06 94 TYR A C 1
ATOM 715 O O . TYR A 1 94 ? -0.700 -0.927 14.683 1.00 79.06 94 TYR A O 1
ATOM 7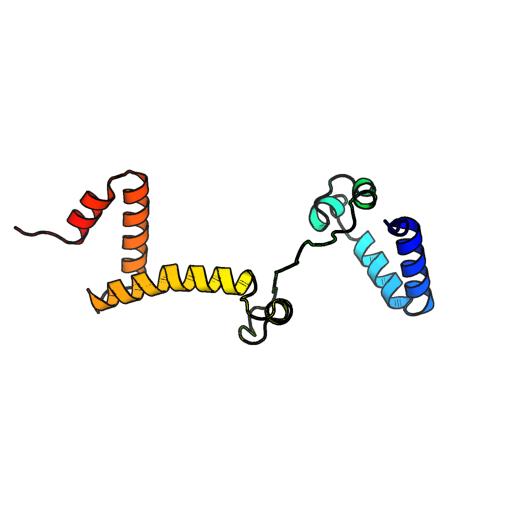23 N N . THR A 1 95 ? 1.055 0.331 14.073 1.00 81.00 95 THR A N 1
ATOM 724 C CA . THR A 1 95 ? 1.389 0.755 15.442 1.00 81.00 95 THR A CA 1
ATOM 725 C C . THR A 1 95 ? 0.214 1.499 16.054 1.00 81.00 95 THR A C 1
ATOM 727 O O . THR A 1 95 ? -0.219 1.157 17.148 1.00 81.00 95 THR A O 1
ATOM 730 N N . THR A 1 96 ? -0.387 2.418 15.297 1.00 81.81 96 THR A N 1
ATOM 731 C CA . THR A 1 96 ? -1.591 3.145 15.711 1.00 81.81 96 THR A CA 1
ATOM 732 C C . THR A 1 96 ? -2.738 2.187 16.040 1.00 81.81 96 THR A C 1
ATOM 734 O O . THR A 1 96 ? -3.352 2.297 17.098 1.00 81.81 96 THR A O 1
ATOM 737 N N . GLY A 1 97 ? -3.029 1.219 15.165 1.00 76.75 97 GLY A N 1
ATOM 738 C CA . GLY A 1 97 ? -4.100 0.244 15.388 1.00 76.75 97 GLY A CA 1
ATOM 739 C C . GLY A 1 97 ? -3.809 -0.717 16.544 1.00 76.75 97 GLY A C 1
ATOM 740 O O . GLY A 1 97 ? -4.694 -1.028 17.342 1.00 76.75 97 GLY A O 1
ATOM 741 N N . TYR A 1 98 ? -2.560 -1.159 16.664 1.00 80.25 98 TYR A N 1
ATOM 742 C CA . TYR A 1 98 ? -2.090 -2.008 17.747 1.00 80.25 98 TYR A CA 1
ATOM 743 C C . TYR A 1 98 ? -2.197 -1.280 19.082 1.00 80.25 98 TYR A C 1
ATOM 745 O O . TYR A 1 98 ? -2.740 -1.844 20.021 1.00 80.25 98 TYR A O 1
ATOM 753 N N . GLU A 1 99 ? -1.751 -0.030 19.180 1.00 78.75 99 GLU A N 1
ATOM 754 C CA . GLU A 1 99 ? -1.889 0.784 20.390 1.00 78.75 99 GLU A CA 1
ATOM 755 C C . GLU A 1 99 ? -3.359 1.033 20.732 1.00 78.75 99 GLU A C 1
ATOM 757 O O . GLU A 1 99 ? -3.761 0.818 21.879 1.00 78.75 99 GLU A O 1
ATOM 762 N N . ALA A 1 100 ? -4.178 1.385 19.734 1.00 78.75 100 ALA A N 1
ATOM 763 C CA . ALA A 1 100 ? -5.610 1.612 19.905 1.00 78.75 100 ALA A CA 1
ATOM 764 C C . ALA A 1 100 ? -6.355 0.377 20.438 1.00 78.75 100 ALA A C 1
ATOM 766 O O . ALA A 1 100 ? -7.318 0.530 21.182 1.00 78.75 100 ALA A O 1
ATOM 767 N N . LEU A 1 101 ? -5.916 -0.842 20.105 1.00 80.69 101 LEU A N 1
ATOM 768 C CA . LEU A 1 101 ? -6.536 -2.083 20.588 1.00 80.69 101 LEU A CA 1
ATOM 769 C C . LEU A 1 101 ? -5.881 -2.619 21.866 1.00 80.69 101 LEU A C 1
ATOM 771 O O . LEU A 1 101 ? -6.563 -3.024 22.808 1.00 80.69 101 LEU A O 1
ATOM 775 N N . ASN A 1 102 ? -4.554 -2.639 21.919 1.00 83.06 102 ASN A N 1
ATOM 776 C CA . ASN A 1 102 ? -3.795 -3.276 22.988 1.00 83.06 102 ASN A CA 1
ATOM 777 C C . ASN A 1 102 ? -3.915 -2.517 24.315 1.00 83.06 102 ASN A C 1
ATOM 779 O O . ASN A 1 102 ? -3.985 -3.145 25.375 1.00 83.06 102 ASN A O 1
ATOM 783 N N . GLN A 1 103 ? -3.973 -1.181 24.273 1.00 81.44 103 GLN A N 1
ATOM 784 C CA . GLN A 1 103 ? -4.124 -0.360 25.474 1.00 81.44 103 GLN A CA 1
ATOM 785 C C . GLN A 1 103 ? -5.467 -0.657 26.177 1.00 81.44 103 GLN A C 1
ATOM 787 O O . GLN A 1 103 ? -5.433 -1.091 27.334 1.00 81.44 103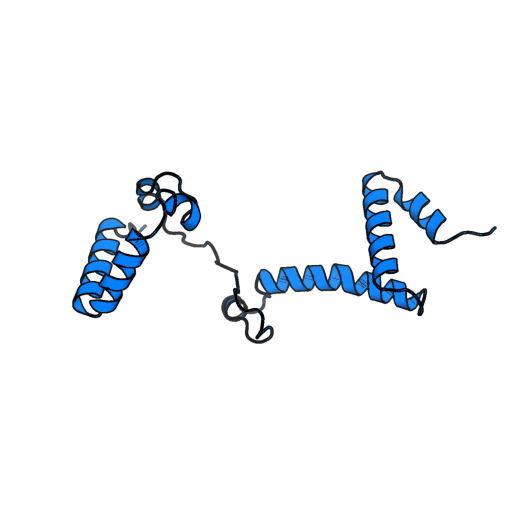 GLN A O 1
ATOM 792 N N . PRO A 1 104 ? -6.634 -0.572 25.507 1.00 82.25 104 PRO A N 1
ATOM 793 C CA . PRO A 1 104 ? -7.904 -0.978 26.100 1.00 82.25 104 PRO A CA 1
ATOM 794 C C . PRO A 1 104 ? -7.971 -2.426 26.580 1.00 82.25 104 PRO A C 1
ATOM 796 O O . PRO A 1 104 ? -8.540 -2.694 27.636 1.00 82.25 104 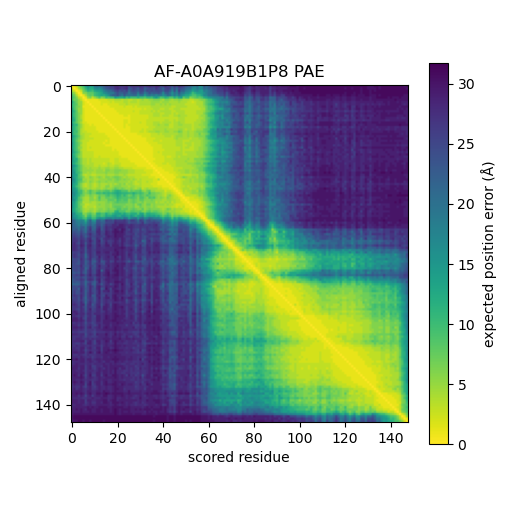PRO A O 1
ATOM 799 N N . LEU A 1 105 ? -7.394 -3.375 25.835 1.00 84.62 105 LEU A N 1
ATOM 800 C CA . LEU A 1 105 ? -7.369 -4.782 26.248 1.00 84.62 105 LEU A CA 1
ATOM 801 C C . LEU A 1 105 ? -6.551 -4.972 27.530 1.00 84.62 105 LEU A C 1
ATOM 803 O O . LEU A 1 105 ? -6.975 -5.688 28.439 1.00 84.62 105 LEU A O 1
ATOM 807 N N . THR A 1 106 ? -5.411 -4.288 27.633 1.00 86.00 106 THR A N 1
ATOM 808 C CA . THR A 1 106 ? -4.566 -4.291 28.832 1.00 86.00 106 THR A CA 1
ATOM 809 C C . THR A 1 106 ? -5.296 -3.678 30.024 1.00 86.00 106 THR A C 1
ATOM 811 O O . THR A 1 106 ? -5.248 -4.220 31.129 1.00 86.00 106 THR A O 1
ATOM 814 N N . GLU A 1 107 ? -5.989 -2.560 29.826 1.00 85.69 107 GLU A N 1
ATOM 815 C CA . GLU A 1 107 ? -6.775 -1.904 30.873 1.00 85.69 107 GLU A CA 1
ATOM 816 C C . GLU A 1 107 ? -7.956 -2.769 31.323 1.00 85.69 107 GLU A C 1
ATOM 818 O O . GLU A 1 107 ? -8.150 -2.965 32.525 1.00 85.69 107 GLU A O 1
ATOM 823 N N . ALA A 1 108 ? -8.684 -3.370 30.381 1.00 85.50 108 ALA A N 1
ATOM 824 C CA . ALA A 1 108 ? -9.770 -4.294 30.675 1.00 85.50 108 ALA A CA 1
ATOM 825 C C . ALA A 1 108 ? -9.275 -5.496 31.492 1.00 85.50 108 ALA A C 1
ATOM 827 O O . ALA A 1 108 ? -9.886 -5.831 32.506 1.00 85.50 108 ALA A O 1
ATOM 828 N N . ALA A 1 109 ? -8.146 -6.101 31.106 1.00 86.56 109 ALA A N 1
ATOM 829 C CA . ALA A 1 109 ? -7.556 -7.239 31.812 1.00 86.56 109 ALA A CA 1
ATOM 830 C C . ALA A 1 109 ? -7.019 -6.875 33.208 1.00 86.56 109 ALA A C 1
ATOM 832 O O . ALA A 1 109 ? -7.020 -7.712 34.111 1.00 86.56 109 ALA A O 1
ATOM 833 N N . ARG A 1 110 ? -6.572 -5.628 33.417 1.00 88.31 110 ARG A N 1
ATOM 834 C CA . ARG A 1 110 ? -6.170 -5.130 34.745 1.00 88.31 110 ARG A CA 1
ATOM 835 C C . ARG A 1 110 ? -7.358 -4.989 35.695 1.00 88.31 110 ARG A C 1
ATOM 837 O O . ARG A 1 110 ? -7.206 -5.255 36.884 1.00 88.31 110 ARG A O 1
ATOM 844 N N . VAL A 1 111 ? -8.507 -4.547 35.185 1.00 87.00 111 VAL A N 1
ATOM 845 C CA . VAL A 1 111 ? -9.733 -4.344 35.976 1.00 87.00 111 VAL A CA 1
ATOM 846 C C . VAL A 1 111 ? -10.457 -5.668 36.224 1.00 87.00 111 VAL A C 1
ATOM 848 O O . VAL A 1 111 ? -10.906 -5.928 37.338 1.00 87.00 111 VAL A O 1
ATOM 851 N N . ASP A 1 112 ? -10.547 -6.514 35.201 1.00 86.12 112 ASP A N 1
ATOM 852 C CA . ASP A 1 112 ? -11.168 -7.833 35.256 1.00 86.12 112 ASP A CA 1
ATOM 853 C C . ASP A 1 112 ? -10.236 -8.872 34.612 1.00 86.12 112 ASP A C 1
ATOM 855 O O . ASP A 1 112 ? -10.264 -9.064 33.396 1.00 86.12 112 ASP A O 1
ATOM 859 N N . PRO A 1 113 ? -9.430 -9.595 35.414 1.00 86.81 113 PRO A N 1
ATOM 860 C CA . PRO A 1 113 ? -8.508 -10.609 34.901 1.00 86.81 113 PRO A CA 1
ATOM 861 C C . PRO A 1 113 ? -9.175 -11.780 34.166 1.00 86.81 113 PRO A C 1
ATOM 863 O O . PRO A 1 113 ? -8.474 -12.597 33.573 1.00 86.81 113 PRO A O 1
ATOM 866 N N . LYS A 1 114 ? -10.508 -11.915 34.238 1.00 90.56 114 LYS A N 1
ATOM 867 C CA . LYS A 1 114 ? -11.274 -12.948 33.526 1.00 90.56 114 LYS A CA 1
ATOM 868 C C . LYS A 1 114 ? -11.941 -12.424 32.256 1.00 90.56 114 LYS A C 1
ATOM 870 O O . LYS A 1 114 ? -12.606 -13.209 31.577 1.00 90.56 114 LYS A O 1
ATOM 875 N N . VAL A 1 115 ? -11.793 -11.136 31.943 1.00 89.31 115 VAL A N 1
ATOM 876 C CA . VAL A 1 115 ? -12.375 -10.543 30.740 1.00 89.31 115 VAL A CA 1
ATOM 877 C C . VAL A 1 115 ? -11.854 -11.265 29.501 1.00 89.31 115 VAL A C 1
ATOM 879 O O . VAL A 1 115 ? -10.664 -11.561 29.380 1.00 89.31 115 VAL A O 1
ATOM 882 N N . THR A 1 116 ? -12.749 -11.564 28.566 1.00 90.06 116 THR A N 1
ATOM 883 C CA . THR A 1 116 ? -12.343 -12.099 27.267 1.00 90.06 116 THR A CA 1
ATOM 884 C C . THR A 1 116 ? -12.072 -10.959 26.291 1.00 90.06 116 THR A C 1
ATOM 886 O O . THR A 1 116 ? -12.628 -9.867 26.421 1.00 90.06 116 THR A O 1
ATOM 889 N N . VAL A 1 117 ? -11.264 -11.218 25.259 1.00 86.06 117 VAL A N 1
ATOM 890 C CA . VAL A 1 117 ? -11.047 -10.254 24.164 1.00 86.06 117 VAL A CA 1
ATOM 891 C C . VAL A 1 117 ? -12.382 -9.836 23.537 1.00 86.06 117 VAL A C 1
ATOM 893 O O . VAL A 1 117 ? -12.605 -8.654 23.301 1.00 86.06 117 VAL A O 1
ATOM 896 N N . ALA A 1 118 ? -13.307 -10.780 23.345 1.00 87.12 118 ALA A N 1
ATOM 897 C CA . ALA A 1 118 ? -14.632 -10.495 22.799 1.00 87.12 118 ALA A CA 1
ATOM 898 C C . ALA A 1 118 ? -15.459 -9.559 23.700 1.00 87.12 118 ALA A C 1
ATOM 900 O O . ALA A 1 118 ? -16.161 -8.684 23.196 1.00 87.12 118 ALA A O 1
ATOM 901 N N . ASP A 1 119 ? -15.370 -9.713 25.024 1.00 87.69 119 ASP A N 1
ATOM 902 C CA . ASP A 1 119 ? -16.057 -8.827 25.968 1.00 87.69 119 ASP A CA 1
ATOM 903 C C . ASP A 1 119 ? -15.466 -7.420 25.972 1.00 87.69 119 ASP A C 1
ATOM 905 O O . ASP A 1 119 ? -16.213 -6.444 26.000 1.00 87.69 119 ASP A O 1
ATOM 909 N N . ALA A 1 120 ? -14.140 -7.310 25.926 1.00 86.06 120 ALA A N 1
ATOM 910 C CA . ALA A 1 120 ? -13.456 -6.025 25.897 1.00 86.06 120 ALA A CA 1
ATOM 911 C C . ALA A 1 120 ? -13.724 -5.261 24.589 1.00 86.06 120 ALA A C 1
ATOM 913 O O . ALA A 1 120 ? -14.062 -4.081 24.641 1.00 86.06 120 ALA A O 1
ATOM 914 N N . LEU A 1 121 ? -13.672 -5.940 23.437 1.00 87.06 121 LEU A N 1
ATOM 915 C CA . LEU A 1 121 ? -14.002 -5.339 22.140 1.00 87.06 121 LEU A CA 1
ATOM 916 C C . LEU A 1 121 ? -15.465 -4.892 22.069 1.00 87.06 121 LEU A C 1
ATOM 918 O O . LEU A 1 121 ? -15.739 -3.781 21.632 1.00 87.06 121 LEU A O 1
ATOM 922 N N . ARG A 1 122 ? -16.404 -5.707 22.567 1.00 87.88 122 ARG A N 1
ATOM 923 C CA . ARG A 1 122 ? -17.821 -5.317 22.628 1.00 87.88 122 ARG A CA 1
ATOM 924 C C . ARG A 1 122 ? -18.022 -4.046 23.459 1.00 87.88 122 ARG A C 1
ATOM 926 O O . ARG A 1 122 ? -18.715 -3.140 23.014 1.00 87.88 122 ARG A O 1
ATOM 933 N N . ARG A 1 123 ? -17.394 -3.961 24.639 1.00 85.00 123 ARG A N 1
ATOM 934 C CA . ARG A 1 123 ? -17.466 -2.770 25.507 1.00 85.00 123 ARG A CA 1
ATOM 935 C C . ARG A 1 123 ? -16.878 -1.526 24.835 1.00 85.00 123 ARG A C 1
ATOM 937 O O . ARG A 1 123 ? -17.417 -0.442 25.026 1.00 85.00 123 ARG A O 1
ATOM 944 N N . LEU A 1 124 ? -15.800 -1.675 24.059 1.00 85.12 124 LEU A N 1
ATOM 945 C CA . LEU A 1 124 ? -15.208 -0.576 23.288 1.00 85.12 124 LEU A CA 1
ATOM 946 C C . LEU A 1 124 ? -16.171 -0.051 22.229 1.00 85.12 124 LEU A C 1
ATOM 948 O O . LEU A 1 124 ? -16.455 1.141 22.221 1.00 85.12 124 LEU A O 1
ATOM 952 N N . THR A 1 125 ? -16.743 -0.940 21.416 1.00 87.19 125 THR A N 1
ATOM 953 C CA . THR A 1 125 ? -17.734 -0.557 20.402 1.00 87.19 125 THR A CA 1
ATOM 954 C C . THR A 1 125 ? -18.958 0.109 21.035 1.00 87.19 125 THR A C 1
ATOM 956 O O . THR A 1 125 ? -19.379 1.172 20.593 1.00 87.19 125 THR A O 1
ATOM 959 N N . GLU A 1 126 ? -19.498 -0.450 22.124 1.00 87.56 126 GLU A N 1
ATOM 960 C CA . GLU A 1 126 ? -20.633 0.148 22.845 1.00 87.56 126 GLU A CA 1
ATOM 961 C C . GLU A 1 126 ? -20.305 1.548 23.400 1.00 87.56 126 GLU A C 1
ATOM 963 O O . GLU A 1 126 ? -21.172 2.427 23.415 1.00 87.56 126 GLU A O 1
ATOM 968 N N . ALA A 1 127 ? -19.067 1.768 23.856 1.00 85.31 127 ALA A N 1
ATOM 969 C CA . ALA A 1 127 ? -18.604 3.061 24.347 1.00 85.31 127 ALA A CA 1
ATOM 970 C C . ALA A 1 127 ? -18.418 4.082 23.213 1.00 85.31 127 ALA A C 1
ATOM 972 O O . ALA A 1 127 ? -18.850 5.223 23.364 1.00 85.31 127 ALA A O 1
ATOM 973 N N . GLU A 1 128 ? -17.829 3.684 22.084 1.00 85.75 128 GLU A N 1
ATOM 974 C CA . GLU A 1 128 ? -17.665 4.529 20.893 1.00 85.75 128 GLU A CA 1
ATOM 975 C C . GLU A 1 128 ? -19.020 4.968 20.337 1.00 85.75 128 GLU A C 1
ATOM 977 O O . GLU A 1 128 ? -19.288 6.163 20.218 1.00 85.75 128 GLU A O 1
ATOM 982 N N . GLU A 1 129 ? -19.933 4.023 20.120 1.00 89.69 129 GLU A N 1
ATOM 983 C CA . GLU A 1 129 ? -21.286 4.316 19.653 1.00 89.69 129 GLU A CA 1
ATOM 984 C C . GLU A 1 129 ? -22.058 5.219 20.633 1.00 89.69 129 GLU A C 1
ATOM 986 O O . GLU A 1 129 ? -22.840 6.084 20.232 1.00 89.69 129 GLU A O 1
ATOM 991 N N . ALA A 1 130 ? -21.866 5.033 21.944 1.00 87.75 130 ALA A N 1
ATOM 992 C CA . ALA A 1 130 ? -22.452 5.916 22.946 1.00 87.75 130 ALA A CA 1
ATOM 993 C C . ALA A 1 130 ? -21.819 7.312 22.915 1.00 87.75 130 ALA A C 1
ATOM 995 O O . ALA A 1 130 ? -22.532 8.297 23.095 1.00 87.75 130 ALA A O 1
ATOM 996 N N . ALA A 1 131 ? -20.512 7.428 22.677 1.00 87.75 131 ALA A N 1
ATOM 997 C CA . ALA A 1 131 ? -19.836 8.711 22.527 1.00 87.75 131 ALA A CA 1
ATOM 998 C C . ALA A 1 131 ? -20.348 9.479 21.302 1.00 87.75 131 ALA A C 1
ATOM 1000 O O . ALA A 1 131 ? -20.654 10.665 21.426 1.00 87.75 131 ALA A O 1
ATOM 1001 N N . GLU A 1 132 ? -20.551 8.800 20.172 1.00 89.62 132 GLU A N 1
ATOM 1002 C CA . GLU A 1 132 ? -21.146 9.381 18.960 1.00 89.62 132 GLU A CA 1
ATOM 1003 C C . GLU A 1 132 ? -22.563 9.921 19.198 1.00 89.62 132 GLU A C 1
ATOM 1005 O O . GLU A 1 132 ? -22.949 10.946 18.635 1.00 89.62 132 GLU A O 1
ATOM 1010 N N . ARG A 1 133 ? -23.332 9.275 20.084 1.00 90.56 133 ARG A N 1
ATOM 1011 C CA . ARG A 1 133 ? -24.665 9.736 20.506 1.00 90.56 133 ARG A CA 1
ATOM 1012 C C . ARG A 1 133 ? -24.648 10.763 21.646 1.00 90.56 133 ARG A C 1
ATOM 1014 O O . ARG A 1 133 ? -25.706 11.263 22.019 1.00 90.56 133 ARG A O 1
ATOM 1021 N N . GLY A 1 134 ? -23.485 11.082 22.220 1.00 89.88 134 GLY A N 1
ATOM 1022 C CA . GLY A 1 134 ? -23.366 11.956 23.397 1.00 89.88 134 GLY A CA 1
ATOM 1023 C C . GLY A 1 134 ? -23.802 11.308 24.723 1.00 89.88 134 GLY A C 1
ATOM 1024 O O . GLY A 1 134 ? -24.063 12.003 25.702 1.00 89.88 134 GLY A O 1
ATOM 1025 N N . GLU A 1 135 ? -23.874 9.980 24.777 1.00 91.12 135 GLU A N 1
ATOM 1026 C CA . GLU A 1 135 ? -24.386 9.166 25.890 1.00 91.12 135 GLU A CA 1
ATOM 1027 C C . GLU A 1 135 ? -23.284 8.417 26.663 1.00 91.12 135 GLU A C 1
ATOM 1029 O O . GLU A 1 135 ? -23.588 7.578 27.517 1.00 91.12 135 GLU A O 1
ATOM 1034 N N . LEU A 1 136 ? -22.005 8.696 26.383 1.00 83.31 136 LEU A N 1
ATOM 1035 C CA . LEU A 1 136 ? -20.861 7.954 26.932 1.00 83.31 136 LEU A CA 1
ATOM 1036 C C . LEU A 1 136 ? -20.901 7.833 28.463 1.00 83.31 136 LEU A C 1
ATOM 1038 O O . LEU A 1 136 ? -20.713 6.744 28.999 1.00 83.31 136 LEU A O 1
ATOM 1042 N N . ALA A 1 137 ? -21.210 8.922 29.174 1.00 81.44 137 ALA A N 1
ATOM 1043 C CA . ALA A 1 137 ? -21.293 8.911 30.636 1.00 81.44 137 ALA A CA 1
ATOM 1044 C C . ALA A 1 137 ? -22.346 7.910 31.151 1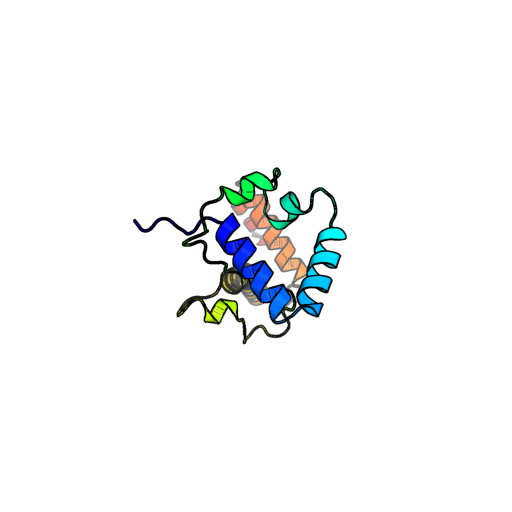.00 81.44 137 ALA A C 1
ATOM 1046 O O . ALA A 1 137 ? -22.070 7.126 32.056 1.00 81.44 137 ALA A O 1
ATOM 1047 N N . ALA A 1 138 ? -23.521 7.865 30.516 1.00 80.19 138 ALA A N 1
ATOM 1048 C CA . ALA A 1 138 ? -24.588 6.938 30.883 1.00 80.19 138 ALA A CA 1
ATOM 1049 C C . ALA A 1 138 ? -24.240 5.482 30.521 1.00 80.19 138 ALA A C 1
ATOM 1051 O O . ALA A 1 138 ? -24.640 4.554 31.223 1.00 80.19 138 ALA A O 1
ATOM 1052 N N . ALA A 1 139 ? -23.498 5.260 29.431 1.00 78.06 139 ALA A N 1
ATOM 1053 C CA . ALA A 1 139 ? -22.998 3.935 29.066 1.00 78.06 139 ALA A CA 1
ATOM 1054 C C . ALA A 1 139 ? -21.963 3.420 30.079 1.00 78.06 139 ALA A C 1
ATOM 1056 O O . ALA A 1 139 ? -22.069 2.282 30.538 1.00 78.06 139 ALA A O 1
ATOM 1057 N N . VAL A 1 140 ? -21.024 4.273 30.497 1.00 77.94 140 VAL A N 1
ATOM 1058 C CA . VAL A 1 140 ? -20.022 3.946 31.520 1.00 77.94 140 VAL A CA 1
ATOM 1059 C C . VAL A 1 140 ? -20.680 3.638 32.865 1.00 77.94 140 VAL A C 1
ATOM 1061 O O . VAL A 1 140 ? -20.306 2.659 33.507 1.00 77.94 140 VAL A O 1
ATOM 1064 N N . GLU A 1 141 ? -21.698 4.392 33.283 1.00 79.25 141 GLU A N 1
ATOM 1065 C CA . GLU A 1 141 ? -22.443 4.104 34.519 1.00 79.25 141 GLU A CA 1
ATOM 1066 C C . GLU A 1 141 ? -23.157 2.744 34.481 1.00 79.25 141 GLU A C 1
ATOM 1068 O O . GLU A 1 141 ? -23.119 1.999 35.464 1.00 79.25 141 GLU A O 1
ATOM 1073 N N . ARG A 1 142 ? -23.757 2.373 33.340 1.00 76.44 142 ARG A N 1
ATOM 1074 C CA . ARG A 1 142 ? -24.382 1.050 33.159 1.00 76.44 142 ARG A CA 1
ATOM 1075 C C . ARG A 1 142 ? -23.361 -0.087 33.211 1.00 76.44 142 ARG A C 1
ATOM 1077 O O . ARG A 1 142 ? -23.659 -1.135 33.775 1.00 76.44 142 ARG A O 1
ATOM 1084 N N . MET A 1 143 ? -22.174 0.120 32.641 1.00 68.00 143 MET A N 1
ATOM 1085 C CA . MET A 1 143 ? -21.105 -0.885 32.600 1.00 68.00 143 MET A CA 1
ATOM 1086 C C . MET A 1 143 ? -20.367 -1.039 33.933 1.00 68.00 143 MET A C 1
ATOM 1088 O O . MET A 1 143 ? -19.974 -2.146 34.290 1.00 68.00 143 MET A O 1
ATOM 1092 N N . THR A 1 144 ? -20.168 0.057 34.667 1.00 69.00 144 THR A N 1
ATOM 1093 C CA . THR A 1 144 ? -19.433 0.060 35.945 1.00 69.00 144 THR A CA 1
ATOM 1094 C C . THR A 1 144 ? -20.313 -0.252 37.145 1.00 69.00 144 THR A C 1
ATOM 1096 O O . THR A 1 144 ? -19.780 -0.511 38.219 1.00 69.00 144 THR A O 1
ATOM 1099 N N . GLY A 1 145 ? -21.638 -0.274 36.967 1.00 57.75 145 GLY A N 1
ATOM 1100 C CA . GLY A 1 145 ? -22.577 -0.765 37.963 1.00 57.75 145 GLY A CA 1
ATOM 1101 C C . GLY A 1 145 ? -22.357 -0.117 39.323 1.00 57.75 145 GLY A C 1
ATOM 1102 O O . GLY A 1 145 ? -21.936 -0.784 40.267 1.00 57.75 145 GLY A O 1
ATOM 1103 N N . ARG A 1 146 ? -22.685 1.171 39.456 1.00 45.34 146 ARG A N 1
ATOM 1104 C CA . ARG A 1 146 ? -22.893 1.760 40.781 1.00 45.34 146 ARG A CA 1
ATOM 1105 C C . ARG A 1 146 ? -24.149 1.122 41.388 1.00 45.34 146 ARG A C 1
ATOM 1107 O O . ARG A 1 146 ? -25.249 1.656 41.284 1.00 45.34 146 ARG A O 1
ATOM 1114 N N . GLN A 1 147 ? -23.987 -0.062 41.981 1.00 44.56 147 GLN A N 1
ATOM 1115 C CA . GLN A 1 147 ? -24.805 -0.455 43.122 1.00 44.56 147 GLN A CA 1
ATOM 1116 C C . GLN A 1 147 ? -24.611 0.643 44.172 1.00 44.56 147 GLN A C 1
ATOM 1118 O O . GLN A 1 147 ? -23.479 1.075 44.410 1.00 44.56 147 GLN A O 1
ATOM 1123 N N . GLY A 1 148 ? -25.728 1.177 44.666 1.00 35.53 148 GLY A N 1
ATOM 1124 C CA . GLY A 1 148 ? -25.752 2.230 45.681 1.00 35.53 148 GLY A CA 1
ATOM 1125 C C . GLY A 1 148 ? -25.037 1.851 46.968 1.00 35.53 148 GLY A C 1
ATOM 1126 O O . GLY A 1 148 ? -24.864 0.639 47.226 1.00 35.53 148 GLY A O 1
#

Solvent-accessible surface area (backbone atoms only — not comparable to full-atom values): 9013 Å² total; per-residue (Å²): 133,83,79,76,76,58,62,64,64,52,51,53,52,55,50,50,52,33,46,76,76,37,46,70,58,44,51,52,52,54,54,52,61,69,68,50,60,95,61,43,49,30,74,75,71,71,32,90,46,69,72,60,59,69,70,49,72,78,76,79,88,65,84,81,61,69,64,70,99,70,73,86,52,76,90,70,45,72,42,40,71,73,37,80,98,47,71,26,57,47,55,43,50,49,50,53,52,47,51,68,49,49,52,58,47,51,52,44,39,71,77,36,80,80,61,47,72,69,57,46,52,50,52,48,52,57,42,52,58,24,46,76,70,74,39,33,71,61,50,50,48,67,73,67,55,79,73,128

Sequence (148 aa):
MTLSPDALTTADTLWQHLIEHQPAVAAALAMQVRALPEDWSQRVLGVARPHAALELPATGDVPMEIEPYDAADWENCPACGEVADQLCRYHEGYTTGYEALNQPLTEAARVDPKVTVADALRRLTEAEEAAERGELAAAVERMTGRQG

pLDDT: mean 77.28, std 14.53, range [33.78, 97.06]

Organism: NCBI:txid67302

Radius of gyration: 26.24 Å; Cα contacts (8 Å, |Δi|>4): 61; chains: 1; bounding box: 45×38×74 Å

Foldseek 3Di:
DDPDPQPVVVVVVVLVCCCVPPVVVSVVVVVVVVPDDPQVCCVPVVDSDNVVSSVDPDPPDPLPQDDDDDCPCVPDTPSCVVDPPDDGPVRVVVVVVCCVLVVQVVVVCVVPVPDDSVNSVVLVVQLVVCVVVVNNVVSVCVVVPPPD

Secondary structure (DSSP, 8-state):
-PPPPPHHHHHHHHHHHHHHH-HHHHHHHHHHHHTS-TTHHHHHHS-SSGGGGGGSPP-TT-------S-TT-TT--HHHHHSTTS--HHHHHHHHHHHHHHHHHHHHHHH-TT--HHHHHHHHHHHHHHHHTT-HHHHHHHHHT---